Protein AF-A0A7L1ZKH9-F1 (afdb_monomer)

Inte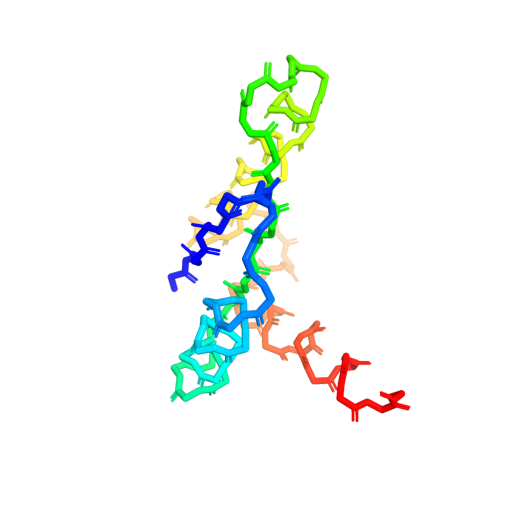rPro domains:
  IPR020987 Centromere protein Cenp-M [PF11111] (1-71)
  IPR020987 Centromere protein Cenp-M [PTHR34436] (4-74)
  IPR027417 P-loop containing nucleoside triphosphate hydrolase [G3DSA:3.40.50.300] (1-71)

Radius of gyration: 13.42 Å; Cα contacts (8 Å, |Δi|>4): 61; chains: 1; bounding box: 30×19×36 Å

Sequence (75 aa):
CFLVGRVNACSIETNAICKLGKAYCSPVIFCELELEGIRVATAQRLLRMLQICAGHIPGVSALSFVSLMRNSDDD

Mean predicted aligned error: 6.69 Å

Nearest PDB structures (foldseek):
  4p0t-assembly1_A  TM=9.503E-01  e=4.845E-05  Homo sapiens
  4p0t-assembly2_B  TM=9.086E-01  e=2.424E-05  Homo sapiens
  4wau-assembly1_A  TM=9.528E-01  e=2.598E-05  Homo sapiens
  7xho-assembly1_M  TM=8.915E-01  e=4.521E-05  Homo sapiens
  1r7h-assembly1_B  TM=5.109E-01  e=5.475E+00  Corynebacterium ammoniagenes

Solvent-accessible surface area (backbone atoms only — not comparable to full-atom values): 4542 Å² total; per-residue (Å²): 114,76,47,78,44,75,72,75,94,56,77,73,58,53,54,54,51,51,52,48,23,61,76,64,74,25,58,71,46,80,45,48,69,86,41,64,70,54,34,53,57,48,50,55,51,50,50,53,51,49,36,24,65,71,58,72,37,88,99,45,51,59,70,57,55,54,58,63,57,57,69,67,71,79,118

Organism: Leiothrix lutea (NCBI:txid36275)

Secondary structure (DSSP, 8-s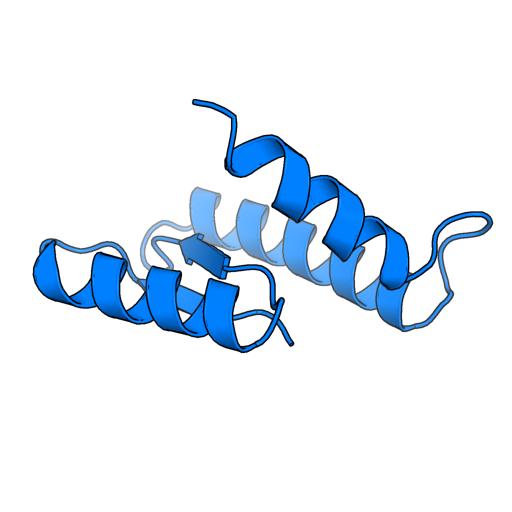tate):
--EEE--SS-HHHHHHHHHHHHHTT--EEE--TTSHHHHHHHHHHHHHHHHHHTT-STT--TTHHHHHHHTTS--

Structure (mmCIF, N/CA/C/O backbone):
data_AF-A0A7L1ZKH9-F1
#
_entry.id   AF-A0A7L1ZKH9-F1
#
loop_
_atom_site.group_PDB
_atom_site.id
_atom_site.type_symbol
_atom_site.label_atom_id
_atom_site.label_alt_id
_atom_site.label_comp_id
_atom_site.label_asym_id
_atom_site.label_entity_id
_atom_site.label_seq_id
_atom_site.pdbx_PDB_ins_code
_atom_site.Cartn_x
_atom_site.Cartn_y
_atom_site.Cartn_z
_atom_site.occupancy
_atom_site.B_iso_or_equiv
_atom_site.auth_seq_id
_atom_site.auth_comp_id
_atom_site.auth_asym_id
_atom_site.auth_atom_id
_atom_site.pdbx_PDB_model_num
ATOM 1 N N . CYS A 1 1 ? -4.961 -6.557 1.975 1.00 60.53 1 CYS A N 1
ATOM 2 C CA . CYS A 1 1 ? -3.568 -7.009 1.764 1.00 60.53 1 CYS A CA 1
ATOM 3 C C . CYS A 1 1 ? -2.756 -5.836 1.212 1.00 60.53 1 CYS A C 1
ATOM 5 O O . CYS A 1 1 ? -3.359 -4.839 0.850 1.00 60.53 1 CYS A O 1
ATOM 7 N N . PHE A 1 2 ? -1.428 -5.885 1.186 1.00 74.50 2 PHE A N 1
ATOM 8 C CA . PHE A 1 2 ? -0.611 -4.844 0.544 1.00 74.50 2 PHE A CA 1
ATOM 9 C C . PHE A 1 2 ? 0.230 -5.533 -0.528 1.00 74.50 2 PHE A C 1
ATOM 11 O O . PHE A 1 2 ? 0.917 -6.503 -0.216 1.00 74.50 2 PHE A O 1
ATOM 18 N N . LEU A 1 3 ? 0.124 -5.100 -1.784 1.00 74.88 3 LEU A N 1
ATOM 19 C CA . LEU A 1 3 ? 0.901 -5.665 -2.891 1.00 74.88 3 LEU A CA 1
ATOM 20 C C . LEU A 1 3 ? 2.180 -4.846 -3.053 1.00 74.88 3 LEU A C 1
ATOM 22 O O . LEU A 1 3 ? 2.090 -3.641 -3.264 1.00 74.88 3 LEU A O 1
ATOM 26 N N . VAL A 1 4 ? 3.355 -5.472 -2.952 1.00 74.75 4 VAL A N 1
ATOM 27 C CA . VAL A 1 4 ? 4.644 -4.784 -3.127 1.00 74.75 4 VAL A CA 1
ATOM 28 C C . VAL A 1 4 ? 5.242 -5.144 -4.485 1.00 74.75 4 VAL A C 1
ATOM 30 O O . VAL A 1 4 ? 5.513 -6.313 -4.741 1.00 74.75 4 VAL A O 1
ATOM 33 N N . GLY A 1 5 ? 5.441 -4.147 -5.349 1.00 71.00 5 GLY A N 1
ATOM 34 C CA . GLY A 1 5 ? 6.062 -4.313 -6.667 1.00 71.00 5 GLY A CA 1
ATOM 35 C C . GLY A 1 5 ? 7.497 -3.786 -6.689 1.00 71.00 5 GLY A C 1
ATOM 36 O O . GLY A 1 5 ? 7.744 -2.665 -6.237 1.00 71.00 5 GLY A O 1
ATOM 37 N N . ARG A 1 6 ? 8.440 -4.571 -7.228 1.00 69.62 6 ARG A N 1
ATOM 38 C CA . ARG A 1 6 ? 9.834 -4.142 -7.427 1.00 69.62 6 ARG A CA 1
ATOM 39 C C . ARG A 1 6 ? 9.942 -3.325 -8.714 1.00 69.62 6 ARG A C 1
ATOM 41 O O . ARG A 1 6 ? 9.625 -3.832 -9.785 1.00 69.62 6 ARG A O 1
ATOM 48 N N . VAL A 1 7 ? 10.395 -2.077 -8.626 1.00 65.62 7 VAL A N 1
ATOM 49 C CA . VAL A 1 7 ? 10.542 -1.199 -9.799 1.00 65.62 7 VAL A CA 1
ATOM 50 C C . VAL A 1 7 ? 11.966 -1.309 -10.330 1.00 65.62 7 VAL A C 1
ATOM 52 O O . VAL A 1 7 ? 12.840 -0.558 -9.937 1.00 65.62 7 VAL A O 1
ATOM 55 N N . ASN A 1 8 ? 12.228 -2.275 -11.210 1.00 59.56 8 ASN A N 1
ATOM 56 C CA . ASN A 1 8 ? 13.427 -2.228 -12.045 1.00 59.56 8 ASN A CA 1
ATOM 57 C C . ASN A 1 8 ? 13.037 -2.645 -13.474 1.00 59.56 8 ASN A C 1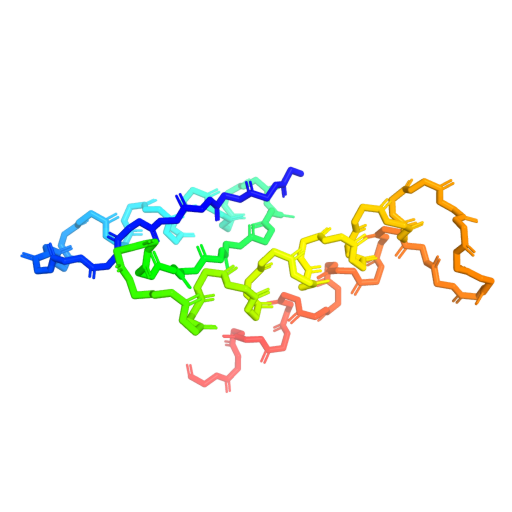
ATOM 59 O O . ASN A 1 8 ? 12.955 -3.823 -13.798 1.00 59.56 8 ASN A O 1
ATOM 63 N N . ALA A 1 9 ? 12.692 -1.646 -14.292 1.00 53.62 9 ALA A N 1
ATOM 64 C CA . ALA A 1 9 ? 12.644 -1.696 -15.758 1.00 53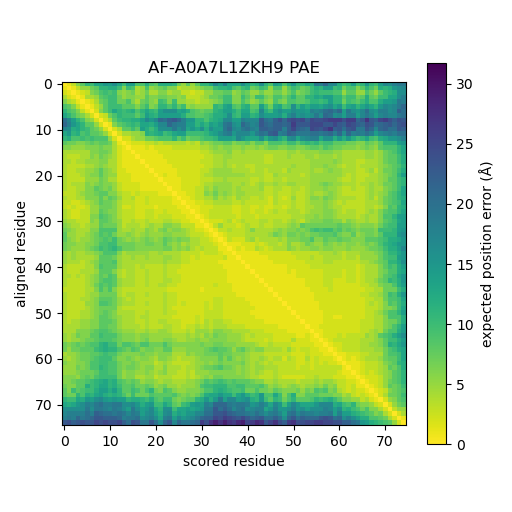.62 9 ALA A CA 1
ATOM 65 C C . ALA A 1 9 ? 11.740 -2.735 -16.480 1.00 53.62 9 ALA A C 1
ATOM 67 O O . ALA A 1 9 ? 12.143 -3.270 -17.510 1.00 53.62 9 ALA A O 1
ATOM 68 N N . CYS A 1 10 ? 10.484 -2.952 -16.062 1.00 51.09 10 CYS A N 1
ATOM 69 C CA . CYS A 1 10 ? 9.462 -3.551 -16.947 1.00 51.09 10 CYS A CA 1
ATOM 70 C C . CYS A 1 10 ? 8.077 -2.904 -16.764 1.00 51.09 10 CYS A C 1
ATOM 72 O O . CYS A 1 10 ? 7.359 -3.173 -15.805 1.00 51.09 10 CYS A O 1
ATOM 74 N N . SER A 1 11 ? 7.677 -2.053 -17.714 1.00 57.62 11 SER A N 1
ATOM 75 C CA . SER A 1 11 ? 6.393 -1.326 -17.707 1.00 57.62 11 SER A CA 1
ATOM 76 C C . SER A 1 11 ? 5.160 -2.222 -17.898 1.00 57.62 11 SER A C 1
ATOM 78 O O . SER A 1 11 ? 4.043 -1.830 -17.567 1.00 57.62 11 SER A O 1
ATOM 80 N N . ILE A 1 12 ? 5.344 -3.434 -18.428 1.00 56.78 12 ILE A N 1
ATOM 81 C CA . ILE A 1 12 ? 4.252 -4.387 -18.680 1.00 56.78 12 ILE A CA 1
ATOM 82 C C . ILE A 1 12 ? 3.784 -5.037 -17.367 1.00 56.78 12 ILE A C 1
ATOM 84 O O . ILE A 1 12 ? 2.586 -5.254 -17.174 1.00 56.78 12 ILE A O 1
ATOM 88 N N . GLU A 1 13 ? 4.705 -5.287 -16.434 1.00 72.75 13 GLU A N 1
ATOM 89 C CA . GLU A 1 13 ? 4.406 -5.929 -15.151 1.00 72.75 13 GLU A CA 1
ATOM 90 C C . GLU A 1 13 ? 3.677 -4.974 -14.193 1.00 72.75 13 GLU A C 1
ATOM 92 O O . GLU A 1 13 ? 2.710 -5.361 -13.539 1.00 72.75 13 GLU A O 1
ATOM 97 N N . THR A 1 14 ? 4.042 -3.689 -14.178 1.00 77.31 14 THR A N 1
ATOM 98 C CA . THR A 1 14 ? 3.426 -2.694 -13.283 1.00 77.31 14 THR A CA 1
ATOM 99 C C . THR A 1 14 ? 1.941 -2.474 -13.571 1.00 77.31 14 THR A C 1
ATOM 101 O O . THR A 1 14 ? 1.148 -2.386 -12.634 1.00 77.31 14 THR A O 1
ATOM 104 N N . ASN A 1 15 ? 1.524 -2.462 -14.843 1.00 81.19 15 ASN A N 1
ATOM 105 C CA . ASN A 1 15 ? 0.109 -2.346 -15.209 1.00 81.19 15 ASN A CA 1
ATOM 106 C C . ASN A 1 15 ? -0.707 -3.566 -14.747 1.00 81.19 15 ASN A C 1
ATOM 108 O O . ASN A 1 15 ? -1.826 -3.414 -14.257 1.00 81.19 15 ASN A O 1
ATOM 112 N N . ALA A 1 16 ? -0.154 -4.777 -14.865 1.00 85.19 16 ALA A N 1
ATOM 113 C CA . ALA A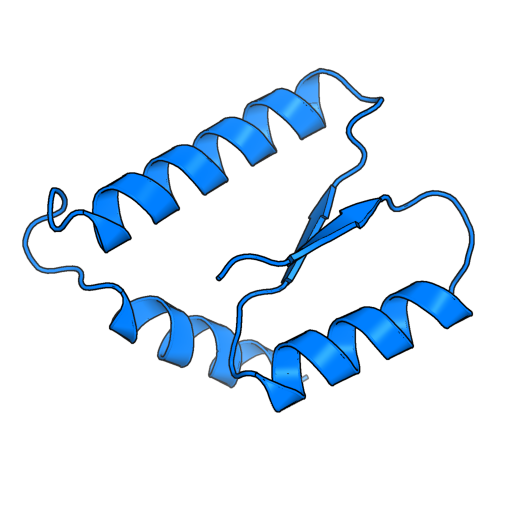 1 16 ? -0.810 -5.989 -14.377 1.00 85.19 16 ALA A CA 1
ATOM 114 C C . ALA A 1 16 ? -0.981 -5.956 -12.849 1.00 85.19 16 ALA A C 1
ATOM 116 O O . ALA A 1 16 ? -2.066 -6.253 -12.347 1.00 85.19 16 ALA A O 1
ATOM 117 N N . ILE A 1 17 ? 0.044 -5.506 -12.119 1.00 83.75 17 ILE A N 1
ATOM 118 C CA . ILE A 1 17 ? -0.006 -5.330 -10.661 1.00 83.75 17 ILE A CA 1
ATOM 119 C C . ILE A 1 17 ? -1.025 -4.247 -10.265 1.00 83.75 17 ILE A C 1
ATOM 121 O O . ILE A 1 17 ? -1.806 -4.459 -9.338 1.00 83.75 17 ILE A O 1
ATOM 125 N N . CYS A 1 18 ? -1.090 -3.121 -10.982 1.00 82.94 18 CYS A N 1
ATOM 126 C CA . CYS A 1 18 ? -2.103 -2.085 -10.746 1.00 82.94 18 CYS A CA 1
ATOM 127 C C . CYS A 1 18 ? -3.524 -2.612 -10.977 1.00 82.94 18 CYS A C 1
ATOM 129 O O . CYS A 1 18 ? -4.401 -2.402 -10.140 1.00 82.94 18 CYS A O 1
ATOM 131 N N . LYS A 1 19 ? -3.758 -3.339 -12.077 1.00 87.12 19 LYS A N 1
ATOM 132 C CA . LYS A 1 19 ? -5.053 -3.982 -12.350 1.00 87.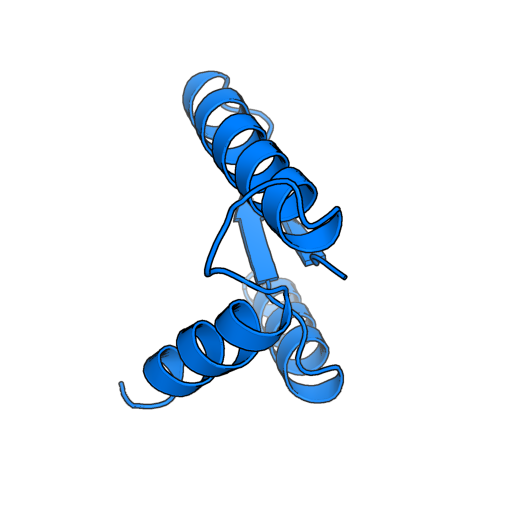12 19 LYS A CA 1
ATOM 133 C C . LYS A 1 19 ? -5.429 -4.976 -11.256 1.00 87.12 19 LYS A C 1
ATOM 135 O O . LYS A 1 19 ? -6.587 -5.007 -10.851 1.00 87.12 19 LYS A O 1
ATOM 140 N N . LEU A 1 20 ? -4.460 -5.732 -10.741 1.00 86.44 20 LEU A N 1
ATOM 141 C CA . LEU A 1 20 ? -4.661 -6.640 -9.615 1.00 86.44 20 LEU A CA 1
ATOM 142 C C . LEU A 1 20 ? -5.050 -5.872 -8.342 1.00 86.44 20 LEU A C 1
ATOM 144 O O . LEU A 1 20 ? -6.038 -6.209 -7.698 1.00 86.44 20 LEU A O 1
ATOM 148 N N . GLY A 1 21 ? -4.332 -4.797 -8.012 1.00 85.81 21 GLY A N 1
ATOM 149 C CA . GLY A 1 21 ? -4.650 -3.936 -6.871 1.00 85.81 21 GLY A CA 1
ATOM 150 C C . GLY A 1 21 ? -6.064 -3.366 -6.932 1.00 85.81 21 GLY A C 1
ATOM 151 O O . GLY A 1 21 ? -6.793 -3.430 -5.941 1.00 85.81 21 GLY A O 1
ATOM 152 N N . LYS A 1 22 ? -6.485 -2.895 -8.113 1.00 85.62 22 LYS A N 1
ATOM 153 C CA . LYS A 1 22 ? -7.854 -2.417 -8.354 1.00 85.62 22 LYS A CA 1
ATOM 154 C C . LYS A 1 22 ? -8.884 -3.540 -8.222 1.00 85.62 22 LYS A C 1
ATOM 156 O O . LYS A 1 22 ? -9.869 -3.365 -7.516 1.00 85.62 22 LYS A O 1
ATOM 161 N N . ALA A 1 23 ? -8.639 -4.702 -8.831 1.00 88.81 23 ALA A N 1
ATOM 162 C CA . ALA A 1 23 ? -9.555 -5.845 -8.785 1.00 88.81 23 ALA A CA 1
ATOM 163 C C . ALA A 1 23 ? -9.817 -6.353 -7.356 1.00 88.81 23 ALA A C 1
ATOM 165 O O . ALA A 1 23 ? -10.916 -6.813 -7.062 1.00 88.81 23 ALA A O 1
ATOM 166 N N . TYR A 1 24 ? -8.826 -6.246 -6.467 1.00 86.81 24 TYR A N 1
ATOM 167 C CA . TYR A 1 24 ? -8.931 -6.678 -5.072 1.00 86.81 24 TYR A CA 1
ATOM 168 C C . TYR A 1 24 ? -9.154 -5.532 -4.073 1.00 86.81 24 TYR A C 1
ATOM 170 O O . TYR A 1 24 ? -9.096 -5.776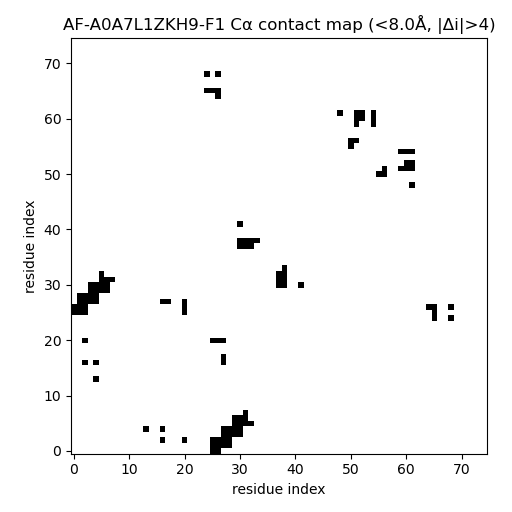 -2.867 1.00 86.81 24 TYR A O 1
ATOM 178 N N . CYS A 1 25 ? -9.376 -4.292 -4.533 1.00 84.25 25 CYS A N 1
ATOM 179 C CA . CYS A 1 25 ? -9.488 -3.099 -3.678 1.00 84.25 25 CYS A CA 1
ATOM 180 C C . CYS A 1 25 ? -8.354 -3.013 -2.635 1.00 84.25 25 CYS A C 1
ATOM 182 O O . CYS A 1 25 ? -8.565 -2.678 -1.469 1.00 84.25 25 CYS A O 1
ATOM 184 N N . SER A 1 26 ? -7.146 -3.389 -3.052 1.00 85.06 26 SER A N 1
ATOM 185 C CA . SER A 1 26 ? -5.983 -3.581 -2.194 1.00 85.06 26 SER A CA 1
ATOM 186 C C . SER A 1 26 ? -4.899 -2.553 -2.537 1.00 85.06 26 SER A C 1
ATOM 188 O O . SER A 1 26 ? -4.560 -2.424 -3.716 1.00 85.06 26 SER A O 1
ATOM 190 N N . PRO A 1 27 ? -4.300 -1.853 -1.554 1.00 83.81 27 PRO A N 1
ATOM 191 C CA . PRO A 1 27 ? -3.251 -0.885 -1.847 1.00 83.81 27 PRO A CA 1
ATOM 192 C C . PRO A 1 27 ? -2.031 -1.552 -2.492 1.00 83.81 27 PRO A C 1
ATOM 194 O O . PRO A 1 27 ? -1.592 -2.627 -2.062 1.00 83.81 27 PRO A O 1
ATOM 197 N N . VAL A 1 28 ? -1.473 -0.885 -3.501 1.00 85.62 28 VAL A N 1
ATOM 198 C CA . VAL A 1 28 ? -0.245 -1.285 -4.197 1.00 85.62 28 VAL A CA 1
ATOM 199 C C . VAL A 1 28 ? 0.869 -0.326 -3.792 1.00 85.62 28 VAL A C 1
ATOM 201 O O . VAL A 1 28 ? 0.701 0.889 -3.847 1.00 85.62 28 VAL A O 1
ATOM 204 N N . ILE A 1 29 ? 2.004 -0.870 -3.368 1.00 84.69 29 ILE A N 1
ATOM 205 C CA . ILE A 1 29 ? 3.175 -0.122 -2.920 1.00 84.69 29 ILE A CA 1
ATOM 206 C C . ILE A 1 29 ? 4.340 -0.489 -3.829 1.00 84.69 29 ILE A C 1
ATOM 208 O O . ILE A 1 29 ? 4.816 -1.621 -3.839 1.00 84.69 29 ILE A O 1
ATOM 212 N N . PHE A 1 30 ? 4.825 0.481 -4.588 1.00 84.75 30 PHE A N 1
ATOM 213 C CA . PHE A 1 30 ? 6.016 0.307 -5.407 1.00 84.75 30 PHE A CA 1
ATOM 214 C C . PHE A 1 30 ? 7.259 0.657 -4.591 1.00 84.75 30 PHE A C 1
ATOM 216 O O . PHE A 1 30 ? 7.293 1.689 -3.919 1.00 84.75 30 PHE A O 1
ATOM 223 N N . CYS A 1 31 ? 8.262 -0.220 -4.605 1.00 83.00 31 CYS A N 1
ATOM 224 C CA . CYS A 1 31 ? 9.478 -0.039 -3.820 1.00 83.00 31 CYS A CA 1
ATOM 225 C C . CYS A 1 31 ? 10.691 -0.679 -4.498 1.00 83.00 31 CYS A C 1
ATOM 227 O O . CYS A 1 31 ? 10.677 -1.852 -4.878 1.00 83.00 31 CYS A O 1
ATOM 229 N N . GLU A 1 32 ? 11.777 0.081 -4.578 1.00 84.69 32 GLU A N 1
ATOM 230 C CA . GLU A 1 32 ? 13.104 -0.431 -4.902 1.00 84.69 32 GLU A CA 1
ATOM 231 C C . GLU A 1 32 ? 13.797 -0.904 -3.620 1.00 84.69 32 GLU A C 1
ATOM 233 O O . GLU A 1 32 ? 14.476 -0.146 -2.932 1.00 84.69 32 GLU A O 1
ATOM 238 N N . LEU A 1 33 ? 13.614 -2.183 -3.283 1.00 80.12 33 LEU A N 1
ATOM 239 C CA . LEU A 1 33 ? 14.180 -2.794 -2.069 1.00 80.12 33 LEU A CA 1
ATOM 240 C C . LEU A 1 33 ? 15.721 -2.810 -2.038 1.00 80.12 33 LEU A C 1
ATOM 242 O O . LEU A 1 33 ? 16.310 -2.961 -0.963 1.00 80.12 33 LEU A O 1
ATOM 246 N N . GLU A 1 34 ? 16.356 -2.666 -3.203 1.00 82.19 34 GLU A N 1
ATOM 247 C CA . GLU A 1 34 ? 17.814 -2.615 -3.357 1.00 82.19 34 GLU A CA 1
ATOM 248 C C . GLU A 1 34 ? 18.403 -1.310 -2.791 1.00 82.19 34 GLU A C 1
ATOM 250 O O . GLU A 1 34 ? 19.542 -1.301 -2.328 1.00 82.19 34 GLU A O 1
ATOM 255 N N . LEU A 1 35 ? 17.613 -0.231 -2.734 1.00 85.25 35 LEU A N 1
ATOM 256 C CA . LEU A 1 35 ? 18.028 1.052 -2.174 1.00 85.25 35 LEU A CA 1
ATOM 257 C C . LEU A 1 35 ? 17.660 1.138 -0.688 1.00 85.25 35 LEU A C 1
ATOM 259 O O . LEU A 1 35 ? 16.487 1.243 -0.326 1.00 85.25 35 LEU A O 1
ATOM 263 N N . GLU A 1 36 ? 18.675 1.153 0.181 1.00 87.44 36 GLU A N 1
ATOM 264 C CA . GLU A 1 36 ? 18.525 1.156 1.647 1.00 87.44 36 GLU A CA 1
ATOM 265 C C . GLU A 1 36 ? 17.521 2.204 2.150 1.00 87.44 36 GLU A C 1
ATOM 267 O O . GLU A 1 36 ? 16.595 1.884 2.894 1.00 87.44 36 GLU A O 1
ATOM 272 N N . GLY A 1 37 ? 17.665 3.457 1.705 1.00 88.38 37 GLY A N 1
ATOM 273 C CA . GLY A 1 37 ? 16.801 4.554 2.148 1.00 88.38 37 GLY A CA 1
ATOM 274 C C . GLY A 1 37 ? 15.334 4.353 1.758 1.00 88.38 37 GLY A C 1
ATOM 275 O O . GLY A 1 37 ? 14.435 4.602 2.564 1.00 88.38 37 GLY A O 1
ATOM 276 N N . ILE A 1 38 ? 15.085 3.833 0.552 1.00 86.38 38 ILE A N 1
ATOM 277 C CA . ILE A 1 38 ? 13.730 3.533 0.070 1.00 86.38 38 ILE A CA 1
ATOM 278 C C . ILE A 1 38 ? 13.148 2.355 0.847 1.00 86.38 38 ILE A C 1
ATOM 280 O O . ILE A 1 38 ? 11.983 2.401 1.258 1.00 86.38 38 ILE A O 1
ATOM 284 N N . ARG A 1 39 ? 13.954 1.326 1.120 1.00 86.75 39 ARG A N 1
ATOM 285 C CA . ARG A 1 39 ? 13.539 0.171 1.916 1.00 86.75 39 ARG A CA 1
ATOM 286 C C . ARG A 1 39 ? 13.143 0.571 3.333 1.00 86.75 39 ARG A C 1
ATOM 288 O O . ARG A 1 39 ? 12.076 0.162 3.783 1.00 86.75 39 ARG A O 1
ATOM 295 N N . VAL A 1 40 ? 13.937 1.402 4.011 1.00 92.69 40 VAL A N 1
ATOM 296 C CA . VAL A 1 40 ? 13.628 1.888 5.368 1.00 92.69 40 VAL A CA 1
ATOM 297 C C . VAL A 1 40 ? 12.342 2.714 5.375 1.00 92.69 40 VAL A C 1
ATOM 299 O O . VAL A 1 40 ? 11.441 2.436 6.169 1.00 92.69 40 VAL A O 1
ATOM 302 N N . ALA A 1 41 ? 12.203 3.676 4.460 1.00 90.81 41 ALA A N 1
ATOM 303 C CA . ALA A 1 41 ? 10.992 4.493 4.357 1.00 90.81 41 ALA A CA 1
ATOM 304 C C . ALA A 1 41 ? 9.745 3.640 4.058 1.00 90.81 41 ALA A C 1
ATOM 306 O O . ALA A 1 41 ? 8.671 3.855 4.626 1.00 90.81 41 ALA A O 1
ATOM 307 N N . THR A 1 42 ? 9.886 2.630 3.198 1.00 90.31 42 THR A N 1
ATOM 308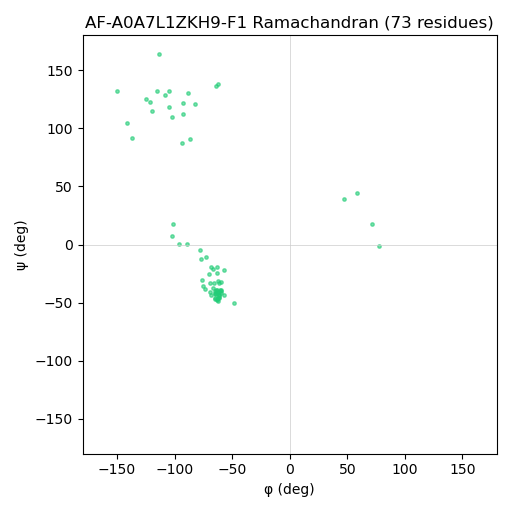 C CA . THR A 1 42 ? 8.801 1.699 2.867 1.00 90.31 42 THR A CA 1
ATOM 309 C C . THR A 1 42 ? 8.445 0.809 4.054 1.00 90.31 42 THR A C 1
ATOM 311 O O . THR A 1 42 ? 7.264 0.655 4.358 1.00 90.31 42 THR A O 1
ATOM 314 N N . ALA A 1 43 ? 9.435 0.283 4.778 1.00 91.56 43 ALA A N 1
ATOM 315 C CA . ALA A 1 43 ? 9.214 -0.512 5.982 1.00 91.56 43 ALA A CA 1
ATOM 316 C C . ALA A 1 43 ? 8.470 0.290 7.060 1.00 91.56 43 ALA A C 1
ATOM 318 O O . ALA A 1 43 ? 7.527 -0.216 7.664 1.00 91.56 43 ALA A O 1
ATOM 319 N N . GLN A 1 44 ? 8.819 1.565 7.253 1.00 93.94 44 GLN A N 1
ATOM 320 C CA . GLN A 1 44 ? 8.111 2.452 8.180 1.00 93.94 44 GLN A CA 1
ATOM 321 C C . GLN A 1 44 ? 6.646 2.673 7.780 1.00 93.94 44 GLN A C 1
ATOM 323 O O . GLN A 1 44 ? 5.759 2.654 8.638 1.00 93.94 44 GLN A O 1
ATOM 328 N N . ARG A 1 45 ? 6.363 2.848 6.482 1.00 91.25 45 ARG A N 1
ATOM 329 C CA . ARG A 1 45 ? 4.983 2.956 5.975 1.00 91.25 45 ARG A CA 1
ATOM 330 C C . ARG A 1 45 ? 4.197 1.669 6.209 1.00 91.25 45 ARG A C 1
ATOM 332 O O . ARG A 1 45 ? 3.084 1.733 6.724 1.00 91.25 45 ARG A O 1
ATOM 339 N N . LEU A 1 46 ?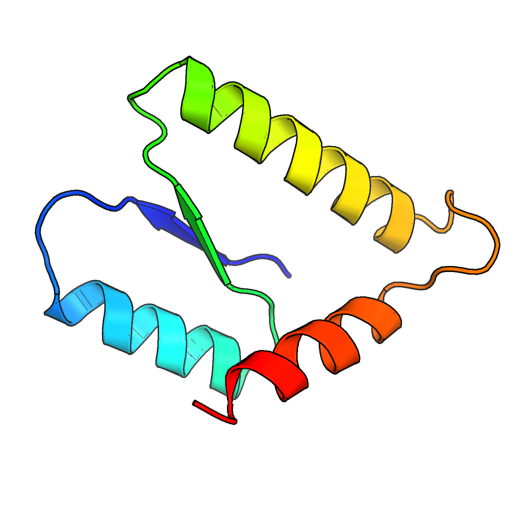 4.788 0.517 5.893 1.00 91.75 46 LEU A N 1
ATOM 340 C CA . LEU A 1 46 ? 4.177 -0.795 6.117 1.00 91.75 46 LEU A CA 1
ATOM 341 C C . LEU A 1 46 ? 3.901 -1.051 7.601 1.00 91.75 46 LEU A C 1
ATOM 343 O O . LEU A 1 46 ? 2.829 -1.539 7.946 1.00 91.75 46 LEU A O 1
ATOM 347 N N . LEU A 1 47 ? 4.821 -0.664 8.487 1.00 94.00 47 LEU A N 1
ATOM 348 C CA . LEU A 1 47 ? 4.629 -0.778 9.931 1.00 94.00 47 LEU A CA 1
ATOM 349 C C . LEU A 1 47 ? 3.434 0.056 10.408 1.00 94.00 47 LEU A C 1
ATOM 351 O O . LEU A 1 47 ? 2.597 -0.444 11.156 1.00 94.00 47 LEU A O 1
ATOM 355 N N . ARG A 1 48 ? 3.308 1.303 9.938 1.00 92.25 48 ARG A N 1
ATOM 356 C CA . ARG A 1 48 ? 2.145 2.153 10.248 1.00 92.25 48 ARG A CA 1
ATOM 357 C C . ARG A 1 48 ? 0.846 1.555 9.720 1.00 92.25 48 ARG A C 1
ATOM 359 O O . ARG A 1 48 ? -0.158 1.556 10.426 1.00 92.25 48 ARG A O 1
ATOM 366 N N . MET A 1 49 ? 0.867 1.006 8.509 1.00 92.06 49 MET A N 1
ATOM 367 C CA . MET A 1 49 ? -0.292 0.320 7.944 1.00 92.06 49 MET A CA 1
ATOM 368 C C . MET A 1 49 ? -0.699 -0.897 8.779 1.00 92.06 49 MET A C 1
ATOM 370 O O . MET A 1 49 ? -1.878 -1.066 9.085 1.00 92.06 49 MET A O 1
ATOM 374 N N . LEU A 1 50 ? 0.273 -1.700 9.214 1.00 92.94 50 LEU A N 1
ATOM 375 C CA . LEU A 1 50 ? 0.047 -2.850 10.083 1.00 92.94 50 LEU A CA 1
ATOM 376 C C . LEU A 1 50 ? -0.561 -2.436 11.428 1.00 92.94 50 LEU A C 1
ATOM 378 O O . LEU A 1 50 ? -1.509 -3.067 11.883 1.00 92.94 50 LEU A O 1
ATOM 382 N N . GLN A 1 51 ? -0.064 -1.359 12.042 1.00 94.50 51 GLN A N 1
ATOM 383 C CA . GLN A 1 51 ? -0.621 -0.819 13.287 1.00 94.50 51 GLN A CA 1
ATOM 384 C C . GLN A 1 51 ? -2.091 -0.407 13.132 1.00 94.50 51 GLN A C 1
ATOM 386 O O . GLN A 1 51 ? -2.896 -0.676 14.021 1.00 94.50 51 GLN A O 1
ATOM 391 N N . ILE A 1 52 ? -2.458 0.202 12.001 1.00 92.88 52 ILE A N 1
ATOM 392 C CA . ILE A 1 52 ? -3.855 0.541 11.691 1.00 92.88 52 ILE A CA 1
ATOM 393 C C . ILE A 1 52 ? -4.691 -0.734 11.529 1.00 92.88 52 ILE A C 1
ATOM 395 O O . ILE A 1 52 ? -5.773 -0.835 12.103 1.00 92.88 52 ILE A O 1
ATOM 399 N N . CYS A 1 53 ? -4.193 -1.729 10.791 1.00 90.81 53 CYS A N 1
ATOM 400 C CA . CYS A 1 53 ? -4.881 -3.012 10.625 1.00 90.81 53 CYS A CA 1
ATOM 401 C C . CYS A 1 53 ? -5.071 -3.761 11.951 1.00 90.81 53 CYS A C 1
ATOM 403 O O . CYS A 1 53 ? -6.084 -4.431 12.123 1.00 90.81 53 CYS A O 1
ATOM 405 N N . ALA A 1 54 ? -4.130 -3.623 12.884 1.00 93.44 54 ALA A N 1
ATOM 406 C CA . ALA A 1 54 ? -4.214 -4.189 14.227 1.00 93.44 54 ALA A CA 1
ATOM 407 C C . ALA A 1 54 ? -5.128 -3.389 15.178 1.00 93.44 54 ALA A C 1
ATOM 409 O O . ALA A 1 54 ? -5.322 -3.799 16.318 1.00 93.44 54 ALA A O 1
ATOM 410 N N . GLY A 1 55 ? -5.669 -2.242 14.749 1.00 93.06 55 GLY A N 1
ATOM 411 C CA . GLY A 1 55 ? -6.486 -1.372 15.599 1.00 93.06 55 GLY A CA 1
ATOM 412 C C . GLY A 1 55 ? -5.692 -0.626 16.677 1.00 93.06 55 GLY A C 1
ATOM 413 O O . GLY A 1 55 ? -6.278 -0.123 17.629 1.00 93.06 55 GLY A O 1
ATOM 414 N N . HIS A 1 56 ? -4.364 -0.527 16.543 1.00 94.56 56 HIS A N 1
ATOM 415 C CA . HIS A 1 56 ? -3.509 0.190 17.496 1.00 94.56 56 HIS A CA 1
ATOM 416 C C . HIS A 1 56 ? -3.574 1.716 17.344 1.00 94.56 56 HIS A C 1
ATOM 418 O O . HIS A 1 56 ? -3.075 2.435 18.208 1.00 94.56 56 HIS A O 1
ATOM 424 N N . ILE A 1 57 ? -4.154 2.222 16.250 1.00 93.62 57 ILE A N 1
ATOM 425 C CA . ILE A 1 57 ? -4.284 3.660 16.001 1.00 93.62 57 ILE A CA 1
ATOM 426 C C . ILE A 1 57 ? -5.722 4.100 16.315 1.00 93.62 57 ILE A C 1
ATOM 428 O O . ILE A 1 57 ? -6.640 3.753 15.570 1.00 93.62 57 ILE A O 1
ATOM 432 N N . PRO A 1 58 ? -5.954 4.872 17.392 1.00 91.12 58 PRO A N 1
ATOM 433 C CA . PRO A 1 58 ? -7.295 5.322 17.748 1.00 91.12 58 PRO A CA 1
ATOM 434 C C . PRO A 1 58 ? -7.863 6.248 16.666 1.00 91.12 58 PRO A C 1
ATOM 436 O O . PRO A 1 58 ? -7.174 7.129 16.156 1.00 91.12 58 PRO A O 1
ATOM 439 N N . GLY A 1 59 ? -9.134 6.044 16.312 1.00 90.19 59 GLY A N 1
ATOM 440 C CA . GLY A 1 59 ? -9.829 6.847 15.300 1.00 90.19 59 GLY A CA 1
ATOM 441 C C . GLY A 1 59 ? -9.486 6.504 13.845 1.00 90.19 59 GLY A C 1
ATOM 442 O O . GLY A 1 59 ? -10.072 7.095 12.941 1.00 90.19 59 GLY A O 1
ATOM 443 N N . VAL A 1 60 ? -8.591 5.542 13.595 1.00 90.38 60 VAL A N 1
ATOM 444 C CA . VAL A 1 60 ? -8.222 5.104 12.242 1.00 90.38 60 VAL A CA 1
ATOM 445 C C . VAL A 1 60 ? -8.434 3.601 12.122 1.00 90.38 60 VAL A C 1
ATOM 447 O O . VAL A 1 60 ? -7.899 2.820 12.901 1.00 90.38 60 VAL A O 1
ATOM 450 N N . SER A 1 61 ? -9.212 3.186 11.126 1.00 88.75 61 SER A N 1
ATOM 451 C CA . SER A 1 61 ? -9.450 1.772 10.823 1.00 88.75 61 SER A CA 1
ATOM 452 C C . SER A 1 61 ? -8.848 1.402 9.475 1.00 88.75 61 SER A C 1
ATOM 454 O O . SER A 1 61 ? -8.592 2.267 8.643 1.00 88.75 61 SER A O 1
ATOM 456 N N . ALA A 1 62 ? -8.693 0.105 9.206 1.00 88.69 62 ALA A N 1
ATOM 457 C CA . ALA A 1 62 ? -8.223 -0.370 7.904 1.00 88.69 62 ALA A CA 1
ATOM 458 C C . ALA A 1 62 ? -9.103 0.097 6.721 1.00 88.69 62 ALA A C 1
ATOM 460 O O . ALA A 1 62 ? -8.622 0.172 5.592 1.00 88.69 62 ALA A O 1
ATOM 461 N N . LEU A 1 63 ? -10.369 0.464 6.962 1.00 86.44 63 LEU A N 1
ATOM 462 C CA . LEU A 1 63 ? -11.256 1.005 5.926 1.00 86.44 63 LEU A CA 1
ATOM 463 C C . LEU A 1 63 ? -10.804 2.382 5.415 1.00 86.44 63 LEU A C 1
ATOM 465 O O . LEU A 1 63 ? -11.138 2.746 4.288 1.00 86.44 63 LEU A O 1
ATOM 469 N N . SER A 1 64 ? -9.998 3.130 6.179 1.00 85.25 64 SER A N 1
ATOM 470 C CA . SER A 1 64 ? -9.452 4.414 5.719 1.00 85.25 64 SER A CA 1
ATOM 471 C C . SER A 1 64 ? -8.539 4.259 4.499 1.00 85.25 64 SER A C 1
ATOM 473 O O . SER A 1 64 ? -8.399 5.200 3.720 1.00 85.25 64 SER A O 1
ATOM 475 N N . PHE A 1 65 ? -7.948 3.075 4.292 1.00 84.62 65 PHE A N 1
ATOM 476 C CA . PHE A 1 65 ? -7.128 2.799 3.113 1.00 84.62 65 PHE A CA 1
ATOM 477 C C . PHE A 1 65 ? -7.938 2.811 1.818 1.00 84.62 65 PHE A C 1
ATOM 479 O O . PHE A 1 65 ? -7.429 3.269 0.803 1.00 84.62 65 PHE A O 1
ATOM 486 N N . VAL A 1 66 ? -9.205 2.392 1.847 1.00 80.38 66 VAL A N 1
ATOM 487 C CA . VAL A 1 66 ? -10.064 2.386 0.652 1.00 80.38 66 VAL A CA 1
ATOM 488 C C . VAL A 1 66 ? -10.347 3.812 0.172 1.00 80.38 66 VAL A C 1
ATOM 490 O O . VAL A 1 66 ? -10.348 4.075 -1.027 1.00 80.38 66 VAL A O 1
ATOM 493 N N . SER A 1 67 ? -10.525 4.754 1.104 1.00 78.88 67 SER A N 1
ATOM 494 C CA . SER A 1 67 ? -10.693 6.177 0.776 1.00 78.88 67 SER A CA 1
ATOM 495 C C . SER A 1 67 ? -9.432 6.765 0.131 1.00 78.88 67 SER A C 1
ATOM 497 O O . SER A 1 67 ? -9.512 7.444 -0.888 1.00 78.88 67 SER A O 1
ATOM 499 N N . LEU A 1 68 ? -8.251 6.422 0.663 1.00 71.44 68 LEU A N 1
ATOM 500 C CA . LEU A 1 68 ? -6.965 6.833 0.085 1.00 71.44 68 LEU A CA 1
ATOM 501 C C . LEU A 1 68 ? -6.750 6.288 -1.335 1.00 71.44 68 LEU A C 1
ATOM 503 O O . LEU A 1 68 ? -6.108 6.952 -2.140 1.00 71.44 68 LEU A O 1
ATOM 507 N N . MET A 1 69 ? -7.289 5.106 -1.642 1.00 69.88 69 MET A N 1
ATOM 508 C CA . MET A 1 69 ? -7.193 4.503 -2.973 1.00 69.88 69 MET A CA 1
ATOM 509 C C . MET A 1 69 ? -8.135 5.136 -4.005 1.00 69.88 69 MET A C 1
ATOM 511 O O . MET A 1 69 ? -7.791 5.169 -5.180 1.00 69.88 69 MET A O 1
ATOM 515 N N . ARG A 1 70 ? -9.306 5.645 -3.598 1.00 65.94 70 ARG A N 1
ATOM 516 C CA . ARG A 1 70 ? -10.251 6.292 -4.531 1.00 65.94 70 ARG A CA 1
ATOM 517 C C . ARG A 1 70 ? -9.741 7.629 -5.062 1.00 65.94 70 ARG A C 1
ATOM 519 O O . ARG A 1 70 ? -9.996 7.947 -6.211 1.00 65.94 70 ARG A O 1
ATOM 526 N N . ASN A 1 71 ? -8.984 8.373 -4.258 1.00 56.56 71 ASN A N 1
ATOM 527 C CA . ASN A 1 71 ? -8.461 9.683 -4.661 1.00 56.56 71 ASN A CA 1
ATOM 528 C C . ASN A 1 71 ? -7.316 9.602 -5.688 1.00 56.56 71 ASN A C 1
ATOM 530 O O . ASN A 1 71 ? -6.914 10.629 -6.216 1.00 56.56 71 ASN A O 1
ATOM 534 N N . SER A 1 72 ? -6.762 8.411 -5.951 1.00 54.09 72 SER A N 1
ATOM 535 C CA . SER A 1 72 ? -5.746 8.215 -6.997 1.00 54.09 72 SER A CA 1
ATOM 536 C C . SER A 1 72 ? -6.326 7.885 -8.378 1.00 54.09 72 SER A C 1
ATOM 538 O O . SER A 1 72 ? -5.553 7.653 -9.300 1.00 54.09 72 SER A O 1
ATOM 540 N N . ASP A 1 73 ? -7.654 7.813 -8.515 1.00 52.81 73 ASP A N 1
ATOM 541 C CA . ASP A 1 73 ? -8.335 7.567 -9.795 1.00 52.81 73 ASP A CA 1
ATOM 542 C C . ASP A 1 73 ? -8.809 8.869 -10.492 1.00 52.81 73 ASP A C 1
ATOM 544 O O . ASP A 1 73 ? -9.375 8.782 -11.579 1.00 52.81 73 ASP A O 1
ATOM 548 N N . ASP A 1 74 ? -8.567 10.051 -9.900 1.00 44.62 74 ASP A N 1
ATOM 549 C CA . ASP A 1 74 ? -9.000 11.371 -10.408 1.00 44.62 74 ASP A CA 1
ATOM 550 C C . ASP A 1 74 ? -7.892 12.191 -11.133 1.00 44.62 74 ASP A C 1
ATOM 552 O O . ASP A 1 74 ? -8.065 13.392 -11.334 1.00 44.62 74 ASP A O 1
ATOM 556 N N . ASP A 1 75 ? -6.787 11.565 -11.568 1.00 40.16 75 ASP A N 1
ATOM 557 C CA . ASP A 1 75 ? -5.761 12.164 -12.461 1.00 40.16 75 ASP A CA 1
ATOM 558 C C . ASP A 1 75 ? -5.470 11.272 -13.687 1.00 40.16 75 ASP A C 1
ATOM 560 O O . ASP A 1 75 ? -5.118 10.079 -13.498 1.00 40.16 75 ASP A O 1
#

Foldseek 3Di:
DEAEAEDDDDPVVVVVSVVVCVVVLHHYHYFNCVDPVRVVVVVVVVVVLVCQPVVVDPPGHNVVSSVVVVVVVPD

pLDDT: mean 80.43, std 13.3, range [40.16, 94.56]